Protein AF-A0A1G1W5C3-F1 (afdb_monomer_lite)

Organism: NCBI:txid1802593

Radius of gyration: 33.9 Å; chains: 1; bounding box: 54×26×103 Å

pLDDT: mean 80.67, std 15.62, range [44.25, 98.44]

Secondary structure (DSSP, 8-state):
--HHHHHHHHHHHHHHHHH----------HHHHHHHHHHHHHHHHHHHHHHHHTHHHHHHHHHHHHGGGSHHHHSSS--

Foldseek 3Di:
DDPVVVVVVVVVVVVVVVVPDDPDPPCPPVVNVVVVVVVVVCCVVVVVVVCVVCVVVVVVVVVVVPPPPPPVVVVVPPD

Structure (mmC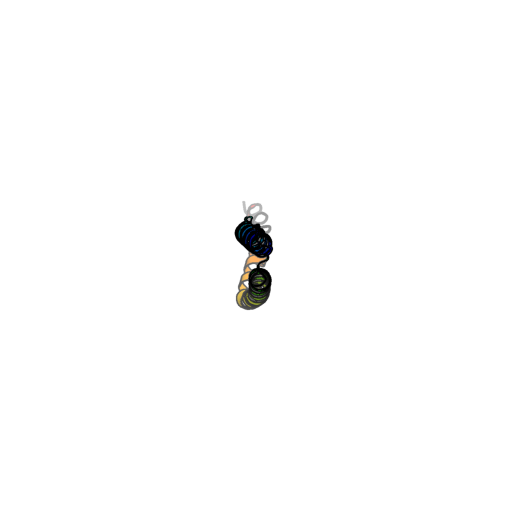IF, N/CA/C/O backbone):
data_AF-A0A1G1W5C3-F1
#
_entry.id   AF-A0A1G1W5C3-F1
#
loop_
_atom_site.group_PDB
_atom_site.id
_atom_site.type_symbol
_atom_site.label_atom_id
_atom_site.label_alt_id
_atom_site.label_comp_id
_atom_site.label_asym_id
_atom_site.label_entity_id
_atom_site.label_seq_id
_atom_site.pdbx_PDB_ins_code
_atom_site.Cartn_x
_atom_site.Cartn_y
_atom_site.Cartn_z
_atom_site.occupancy
_atom_site.B_iso_or_equiv
_atom_site.auth_seq_id
_atom_site.auth_comp_id
_atom_site.auth_asym_id
_atom_site.auth_atom_id
_atom_site.pdbx_PDB_model_num
ATOM 1 N N . MET A 1 1 ? 36.424 -2.490 -50.644 1.00 54.81 1 MET A N 1
ATOM 2 C CA . MET A 1 1 ? 35.556 -2.771 -49.479 1.00 54.81 1 MET A CA 1
ATOM 3 C C . MET A 1 1 ? 34.230 -3.253 -50.017 1.00 54.81 1 MET A C 1
ATOM 5 O O . MET A 1 1 ? 33.685 -2.621 -50.915 1.00 54.81 1 MET A O 1
ATOM 9 N N . ARG A 1 2 ? 33.789 -4.435 -49.600 1.00 73.75 2 ARG A N 1
ATOM 10 C CA . ARG A 1 2 ? 32.613 -5.089 -50.165 1.00 73.75 2 ARG A CA 1
ATOM 11 C C . ARG A 1 2 ? 31.403 -4.410 -49.528 1.00 73.75 2 ARG A C 1
ATOM 13 O O . ARG A 1 2 ? 31.357 -4.222 -48.325 1.00 73.75 2 ARG A O 1
ATOM 20 N N . ASN A 1 3 ? 30.415 -4.036 -50.320 1.00 68.88 3 ASN A N 1
ATOM 21 C CA . ASN A 1 3 ? 29.149 -3.419 -49.898 1.00 68.88 3 ASN A CA 1
ATOM 22 C C . ASN A 1 3 ? 28.448 -4.110 -48.699 1.00 68.88 3 ASN A C 1
ATOM 24 O O . ASN A 1 3 ? 27.701 -3.464 -47.972 1.00 68.88 3 ASN A O 1
ATOM 28 N N . LYS A 1 4 ? 28.743 -5.389 -48.435 1.00 73.00 4 LYS A N 1
ATOM 29 C CA . LYS A 1 4 ? 28.275 -6.142 -47.257 1.00 73.00 4 LYS A CA 1
ATOM 30 C C . LYS A 1 4 ? 28.939 -5.725 -45.934 1.00 73.00 4 LYS A C 1
ATOM 32 O O . LYS A 1 4 ? 28.356 -5.939 -44.880 1.00 73.00 4 LYS A O 1
ATOM 37 N N . ASP A 1 5 ? 30.123 -5.123 -45.983 1.00 79.81 5 ASP A N 1
ATOM 38 C CA . ASP A 1 5 ? 30.913 -4.772 -44.799 1.00 79.81 5 ASP A CA 1
ATOM 39 C C . ASP A 1 5 ? 30.245 -3.614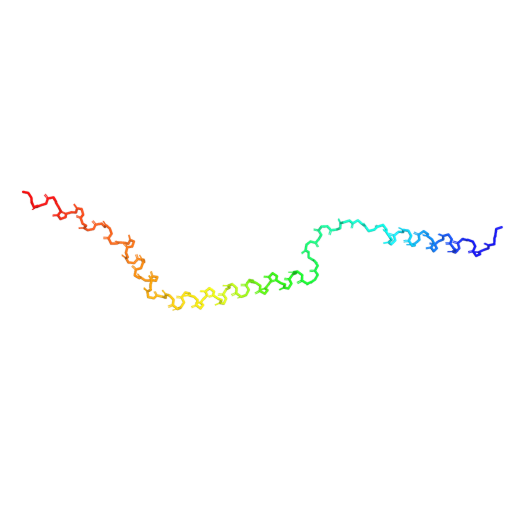 -44.023 1.00 79.81 5 ASP A C 1
ATOM 41 O O . ASP A 1 5 ? 30.189 -3.642 -42.797 1.00 79.81 5 ASP A O 1
ATOM 45 N N . TYR A 1 6 ? 29.627 -2.656 -44.728 1.00 84.69 6 TYR A N 1
ATOM 46 C CA . TYR A 1 6 ? 28.841 -1.572 -44.118 1.00 84.69 6 TYR A CA 1
ATOM 47 C C . TYR A 1 6 ? 27.571 -2.073 -43.433 1.00 84.69 6 TYR A C 1
ATOM 49 O O . TYR A 1 6 ? 27.205 -1.562 -42.379 1.00 84.69 6 TYR A O 1
ATOM 57 N N . LEU A 1 7 ? 26.917 -3.084 -44.013 1.00 85.62 7 LEU A N 1
ATOM 58 C CA . LEU A 1 7 ? 25.727 -3.686 -43.423 1.00 85.62 7 LEU A CA 1
ATOM 59 C C . LEU A 1 7 ? 26.083 -4.388 -42.109 1.00 85.62 7 LEU A C 1
ATOM 61 O O . LEU A 1 7 ? 25.414 -4.170 -41.109 1.00 85.62 7 LEU A O 1
ATOM 65 N N . SER A 1 8 ? 27.191 -5.133 -42.083 1.00 86.94 8 SER A N 1
ATOM 66 C CA . SER A 1 8 ? 27.699 -5.769 -40.863 1.00 86.94 8 SER A CA 1
ATOM 67 C C . SER A 1 8 ? 28.085 -4.752 -39.786 1.00 86.94 8 SER A C 1
ATOM 69 O O . SER A 1 8 ? 27.757 -4.946 -38.619 1.00 86.94 8 SER A O 1
ATOM 71 N N . ILE A 1 9 ? 28.747 -3.652 -40.165 1.00 91.44 9 ILE A N 1
ATOM 72 C CA . ILE A 1 9 ? 29.093 -2.563 -39.239 1.00 91.44 9 ILE A CA 1
ATOM 73 C C . ILE A 1 9 ? 27.823 -1.905 -38.689 1.00 91.44 9 ILE A C 1
ATOM 75 O O . ILE A 1 9 ? 27.721 -1.684 -37.487 1.00 91.44 9 ILE A O 1
ATOM 79 N N . PHE A 1 10 ? 26.828 -1.649 -39.539 1.00 91.69 10 PHE A N 1
ATOM 80 C CA . PHE A 1 10 ? 25.542 -1.096 -39.125 1.00 91.69 10 PHE A CA 1
ATOM 81 C C . PHE A 1 10 ? 24.805 -2.027 -38.153 1.00 91.69 10 PHE A C 1
ATOM 83 O O . PHE A 1 10 ? 24.336 -1.578 -37.109 1.00 91.69 10 PHE A O 1
ATOM 90 N N . THR A 1 11 ? 24.763 -3.332 -38.440 1.00 90.44 11 THR A N 1
ATOM 91 C CA . THR A 1 11 ? 24.177 -4.335 -37.541 1.00 90.44 11 THR A CA 1
ATOM 92 C C . THR A 1 11 ? 24.917 -4.403 -36.205 1.00 90.44 11 THR A C 1
ATOM 94 O O . THR A 1 11 ? 24.277 -4.478 -35.160 1.00 90.44 11 THR A O 1
ATOM 97 N N . LEU A 1 12 ? 26.251 -4.329 -36.217 1.00 92.19 12 LEU A N 1
ATOM 98 C CA . LEU A 1 12 ? 27.068 -4.335 -35.004 1.00 92.19 12 LEU A CA 1
ATOM 99 C C . LEU A 1 12 ? 26.823 -3.085 -34.146 1.00 92.19 12 LEU A C 1
ATOM 101 O O . LEU A 1 12 ? 26.666 -3.196 -32.933 1.00 92.19 12 LEU A O 1
ATOM 105 N N . ILE A 1 13 ? 26.738 -1.907 -34.771 1.00 91.69 13 ILE A N 1
ATOM 106 C CA . ILE A 1 13 ? 26.422 -0.643 -34.092 1.00 91.69 13 ILE A CA 1
ATOM 107 C C . ILE A 1 13 ? 25.015 -0.695 -33.489 1.00 91.69 13 ILE A C 1
ATOM 109 O O . ILE A 1 13 ? 24.829 -0.309 -32.338 1.00 91.69 13 ILE A O 1
ATOM 113 N N . LEU A 1 14 ? 24.033 -1.214 -34.231 1.00 89.88 14 LEU A N 1
ATOM 114 C CA . LEU A 1 14 ? 22.663 -1.360 -33.742 1.00 89.88 14 LEU A CA 1
ATOM 115 C C . LEU A 1 14 ? 22.587 -2.325 -32.550 1.00 89.88 14 LEU A C 1
ATOM 117 O O . LEU A 1 14 ? 21.913 -2.029 -31.566 1.00 89.88 14 LEU A O 1
ATOM 121 N N . ALA A 1 15 ? 23.322 -3.439 -32.601 1.00 89.56 15 ALA A N 1
ATOM 122 C CA . ALA A 1 15 ? 23.423 -4.373 -31.485 1.00 89.56 15 ALA A CA 1
ATOM 123 C C . ALA A 1 15 ? 24.032 -3.699 -30.244 1.00 89.56 15 ALA A C 1
ATOM 125 O O . ALA A 1 15 ? 23.450 -3.762 -29.163 1.00 89.56 15 ALA A O 1
ATOM 126 N N . LEU A 1 16 ? 25.151 -2.985 -30.401 1.00 88.44 16 LEU A N 1
ATOM 127 C CA . LEU A 1 16 ? 25.812 -2.257 -29.310 1.00 88.44 16 LEU A CA 1
ATOM 128 C C . LEU A 1 16 ? 24.911 -1.180 -28.682 1.00 88.44 16 LEU A C 1
ATOM 130 O O . LEU A 1 16 ? 24.957 -0.987 -27.469 1.00 88.44 16 LEU A O 1
ATOM 134 N N . LEU A 1 17 ? 24.066 -0.515 -29.476 1.00 85.50 17 LEU A N 1
ATOM 135 C CA . LEU A 1 17 ? 23.085 0.458 -28.984 1.00 85.50 17 LEU A CA 1
ATOM 136 C C . LEU A 1 17 ? 21.982 -0.193 -28.136 1.00 85.50 17 LEU A C 1
ATOM 138 O O . LEU A 1 17 ? 21.623 0.358 -27.100 1.00 85.50 17 LEU A O 1
ATOM 142 N N . ILE A 1 18 ? 21.475 -1.366 -28.531 1.00 81.88 18 ILE A N 1
ATOM 143 C CA . ILE A 1 18 ? 20.440 -2.099 -27.775 1.00 81.88 18 ILE A CA 1
ATOM 144 C C . ILE A 1 18 ? 20.999 -2.639 -26.451 1.00 81.88 18 ILE A C 1
ATOM 146 O O . ILE A 1 18 ? 20.309 -2.627 -25.437 1.00 81.88 18 ILE A O 1
ATOM 150 N N . LEU A 1 19 ? 22.259 -3.079 -26.447 1.00 81.88 19 LEU A N 1
ATOM 151 C CA . LEU A 1 19 ? 22.968 -3.529 -25.244 1.00 81.88 19 LEU A CA 1
ATOM 152 C C . LEU A 1 19 ? 23.326 -2.377 -24.286 1.00 81.88 19 LEU A C 1
ATOM 154 O O . LEU A 1 19 ? 23.653 -2.622 -23.128 1.00 81.88 19 LEU A O 1
ATOM 158 N N . SER A 1 20 ? 23.245 -1.122 -24.739 1.00 77.12 20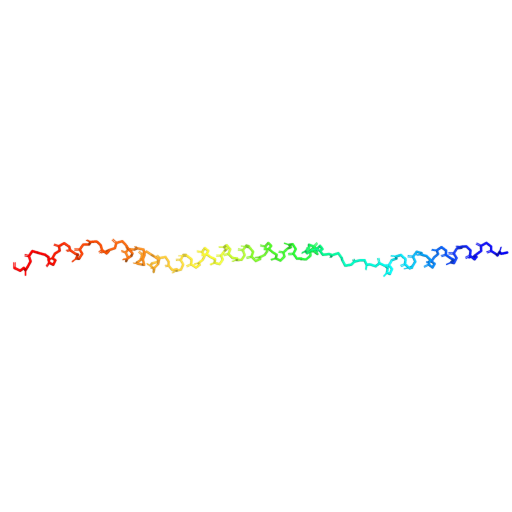 SER A N 1
ATOM 159 C CA . SER A 1 20 ? 23.497 0.071 -23.928 1.00 77.12 20 SER A CA 1
ATOM 160 C C . SER A 1 20 ? 22.227 0.527 -23.197 1.00 77.12 20 SER A C 1
ATOM 162 O O . SER A 1 20 ? 21.753 1.654 -23.350 1.00 77.12 20 SER A O 1
ATOM 164 N N . THR A 1 21 ? 21.631 -0.358 -22.396 1.00 67.50 21 THR A N 1
ATOM 165 C CA . THR A 1 21 ? 20.490 -0.001 -21.544 1.00 67.50 21 THR A CA 1
ATOM 166 C C . THR A 1 21 ? 20.973 0.805 -20.339 1.00 67.50 21 THR A C 1
ATOM 168 O O . THR A 1 21 ? 21.739 0.303 -19.517 1.00 67.50 21 THR A O 1
ATOM 171 N N . LYS A 1 22 ? 20.519 2.056 -20.207 1.00 68.75 22 LYS A N 1
ATOM 172 C CA . LYS A 1 22 ? 20.658 2.819 -18.958 1.00 68.75 22 LYS A CA 1
ATOM 173 C C . LYS A 1 22 ? 19.628 2.333 -17.938 1.00 68.75 22 LYS A C 1
ATOM 175 O O . LYS A 1 22 ? 18.491 2.062 -18.312 1.00 68.75 22 LYS A O 1
ATOM 180 N N . GLU A 1 23 ? 20.014 2.286 -16.664 1.00 62.56 23 GLU A N 1
ATOM 181 C CA . GLU A 1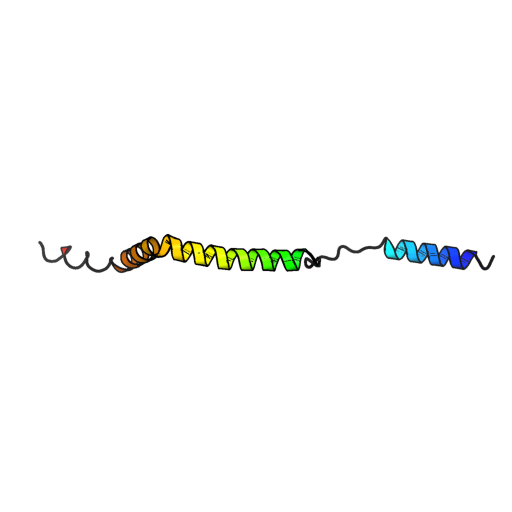 23 ? 19.115 2.056 -15.524 1.00 62.56 23 GLU A CA 1
ATOM 182 C C . GLU A 1 23 ? 17.996 3.113 -15.531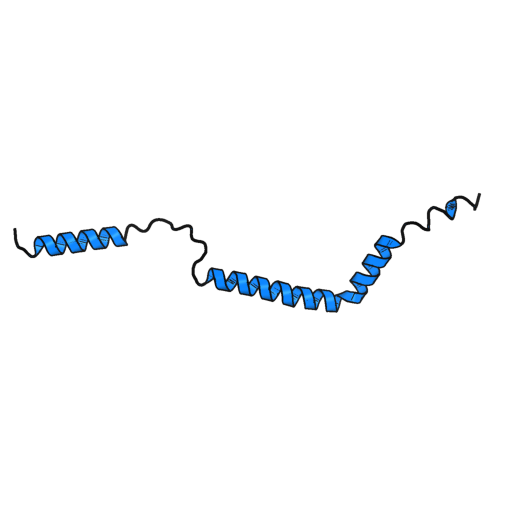 1.00 62.56 23 GLU A C 1
ATOM 184 O O . GLU A 1 23 ? 18.181 4.255 -15.100 1.00 62.56 23 GLU A O 1
ATOM 189 N N . ALA A 1 24 ? 16.835 2.768 -16.082 1.00 63.22 24 ALA A N 1
ATOM 190 C CA . ALA A 1 24 ? 15.653 3.603 -15.989 1.00 63.22 24 ALA A CA 1
ATOM 191 C C . ALA A 1 24 ? 15.022 3.366 -14.612 1.00 63.22 24 ALA A C 1
ATOM 193 O O . ALA A 1 24 ? 14.348 2.364 -14.399 1.00 63.22 24 ALA A O 1
ATOM 194 N N . TYR A 1 25 ? 15.190 4.313 -13.685 1.00 60.12 25 TYR A N 1
ATOM 195 C CA . TYR A 1 25 ? 14.494 4.355 -12.386 1.00 60.12 25 TYR A CA 1
ATOM 196 C C . TYR A 1 25 ? 12.986 4.659 -12.527 1.00 60.12 25 TYR A C 1
ATOM 198 O O . TYR A 1 25 ? 12.377 5.330 -11.693 1.00 60.12 25 TYR A O 1
ATOM 206 N N . ALA A 1 26 ? 12.356 4.196 -13.605 1.00 61.31 26 ALA A N 1
ATOM 207 C CA . ALA A 1 26 ? 10.922 4.280 -13.790 1.00 61.31 26 ALA A CA 1
ATOM 208 C C . ALA A 1 26 ? 10.276 3.136 -12.997 1.00 61.31 26 ALA A C 1
ATOM 210 O O . ALA A 1 26 ? 10.059 2.047 -13.512 1.00 61.31 26 ALA A O 1
ATOM 211 N N . TYR A 1 27 ? 9.938 3.405 -11.734 1.00 57.25 27 TYR A N 1
ATOM 212 C CA . TYR A 1 27 ? 9.229 2.511 -10.795 1.00 57.25 27 TYR A CA 1
ATOM 213 C C . TYR A 1 27 ? 7.812 2.090 -11.263 1.00 57.25 27 TYR A C 1
ATOM 215 O O . TYR A 1 27 ? 7.041 1.476 -10.529 1.00 57.25 27 TYR A O 1
ATOM 223 N N . LEU A 1 28 ? 7.459 2.441 -12.498 1.00 58.38 28 LEU A N 1
ATOM 224 C CA . LEU A 1 28 ? 6.219 2.136 -13.192 1.00 58.38 28 LEU A CA 1
ATOM 225 C C . LEU A 1 28 ? 6.505 1.124 -14.303 1.00 58.38 28 LEU A C 1
ATOM 227 O O . LEU A 1 28 ? 6.187 1.345 -15.469 1.00 58.38 28 LEU A O 1
ATOM 231 N N . ASP A 1 29 ? 7.108 -0.003 -13.933 1.00 67.38 29 ASP A N 1
ATOM 232 C CA . ASP A 1 29 ? 6.902 -1.230 -14.696 1.00 67.38 29 ASP A CA 1
ATOM 233 C C . ASP A 1 29 ? 5.368 -1.448 -14.765 1.00 67.38 29 ASP A C 1
ATOM 235 O O . ASP A 1 29 ? 4.706 -1.286 -13.728 1.00 67.38 29 ASP A O 1
ATOM 239 N N . PRO A 1 30 ? 4.738 -1.731 -15.924 1.00 63.31 30 PRO A N 1
ATOM 240 C CA . PRO A 1 30 ? 3.279 -1.888 -16.047 1.00 63.31 30 PRO A CA 1
ATOM 241 C C . PRO A 1 30 ? 2.634 -2.812 -14.993 1.00 63.31 30 PRO A C 1
ATOM 243 O O . PRO A 1 30 ? 1.463 -2.634 -14.646 1.00 63.31 30 PRO A O 1
ATOM 246 N N . GLY A 1 31 ? 3.394 -3.756 -14.423 1.00 68.56 31 GLY A N 1
ATOM 247 C CA . GLY A 1 31 ? 2.962 -4.584 -13.291 1.00 68.56 31 GLY A CA 1
ATOM 248 C C . GLY A 1 31 ? 2.869 -3.844 -11.945 1.00 68.56 31 GLY A C 1
ATOM 249 O O . GLY A 1 31 ? 1.920 -4.059 -11.188 1.00 68.56 31 GLY A O 1
ATOM 250 N N . THR A 1 32 ? 3.794 -2.928 -11.649 1.00 72.88 32 THR A N 1
ATOM 251 C CA . THR A 1 32 ? 3.868 -2.214 -10.360 1.00 72.88 32 THR A CA 1
ATOM 252 C C . THR A 1 32 ? 2.720 -1.223 -10.185 1.00 72.88 32 THR A C 1
ATOM 254 O O . THR A 1 32 ? 2.163 -1.108 -9.092 1.00 72.88 32 THR A O 1
ATOM 257 N N . GLY A 1 33 ? 2.292 -0.560 -11.266 1.00 78.44 33 GLY A N 1
ATOM 258 C CA . GLY A 1 33 ? 1.129 0.333 -11.231 1.00 78.44 33 GLY A CA 1
ATOM 259 C C . GLY A 1 33 ? -0.155 -0.387 -10.796 1.00 78.44 33 GLY A C 1
ATOM 260 O O . GLY A 1 33 ? -0.898 0.115 -9.952 1.00 78.44 33 GLY A O 1
ATOM 261 N N . SER A 1 34 ? -0.376 -1.607 -11.297 1.00 86.25 34 SER A N 1
ATOM 262 C CA . SER A 1 34 ? -1.526 -2.441 -10.916 1.00 86.25 34 SER A CA 1
ATOM 263 C C . SER A 1 34 ? -1.445 -2.911 -9.461 1.00 86.25 34 SER A C 1
ATOM 265 O O . SER A 1 34 ? -2.454 -2.920 -8.758 1.00 86.25 34 SER A O 1
ATOM 267 N N . TYR A 1 35 ? -0.246 -3.252 -8.985 1.00 88.56 35 TYR A N 1
ATOM 268 C CA . TYR A 1 35 ? -0.024 -3.705 -7.611 1.00 88.56 35 TYR A CA 1
ATOM 269 C C . TYR A 1 35 ? -0.327 -2.614 -6.570 1.00 88.56 35 TYR A C 1
ATOM 271 O O . TYR A 1 35 ? -0.970 -2.879 -5.553 1.00 88.56 35 TYR A O 1
ATOM 279 N N . ILE A 1 36 ? 0.051 -1.361 -6.850 1.00 90.31 36 ILE A N 1
ATOM 280 C CA . ILE A 1 36 ? -0.270 -0.214 -5.984 1.00 90.31 36 ILE A CA 1
ATOM 281 C C . ILE A 1 36 ? -1.788 -0.033 -5.867 1.00 90.31 36 ILE A C 1
ATOM 283 O O . ILE A 1 36 ? -2.308 0.135 -4.762 1.00 90.31 36 ILE A O 1
ATOM 287 N N . LEU A 1 37 ? -2.510 -0.114 -6.988 1.00 91.75 37 LEU A N 1
ATOM 288 C CA . LEU A 1 37 ? -3.971 -0.015 -6.988 1.00 91.75 37 LEU A CA 1
ATOM 289 C C . LEU A 1 37 ? -4.621 -1.174 -6.221 1.00 91.75 37 LEU A C 1
ATOM 291 O O . LEU A 1 37 ? -5.562 -0.949 -5.463 1.00 91.75 37 LEU A O 1
ATOM 295 N N . GLN A 1 38 ? -4.100 -2.395 -6.358 1.00 93.69 38 GLN A N 1
ATOM 296 C CA . GLN A 1 38 ? -4.582 -3.559 -5.608 1.00 93.69 38 GLN A CA 1
ATOM 297 C C . GLN A 1 38 ? -4.410 -3.383 -4.097 1.00 93.69 38 GLN A C 1
ATOM 299 O O . GLN A 1 38 ? -5.369 -3.592 -3.355 1.00 93.69 38 GLN A O 1
ATOM 304 N N . ILE A 1 39 ? -3.230 -2.954 -3.634 1.00 96.12 39 ILE A N 1
ATOM 305 C CA . ILE A 1 39 ? -2.983 -2.684 -2.209 1.00 96.12 39 ILE A CA 1
ATOM 306 C C . ILE A 1 39 ? -3.898 -1.571 -1.704 1.00 96.12 39 ILE A C 1
ATOM 308 O O . ILE A 1 39 ? -4.453 -1.685 -0.612 1.00 96.12 39 ILE A O 1
ATOM 312 N N . LEU A 1 40 ? -4.091 -0.512 -2.492 1.00 97.00 40 LEU A N 1
ATOM 313 C CA . LEU A 1 40 ? -4.963 0.596 -2.117 1.00 97.00 40 LEU A CA 1
ATOM 314 C C . LEU A 1 40 ? -6.413 0.127 -1.932 1.00 97.00 40 LEU A C 1
ATOM 316 O O . LEU A 1 40 ? -7.030 0.410 -0.905 1.00 97.00 40 LEU A O 1
ATOM 320 N N . ILE A 1 41 ? -6.942 -0.637 -2.891 1.00 97.88 41 ILE A N 1
ATOM 321 C CA . ILE A 1 41 ? -8.300 -1.189 -2.825 1.00 97.88 41 ILE A CA 1
ATOM 322 C C . ILE A 1 41 ? -8.429 -2.163 -1.649 1.00 97.88 41 ILE A C 1
ATOM 324 O O . ILE A 1 41 ? -9.377 -2.059 -0.870 1.00 97.88 41 ILE A O 1
ATOM 328 N N . ALA A 1 42 ? -7.468 -3.074 -1.477 1.00 97.88 42 ALA A N 1
ATOM 329 C CA . ALA A 1 42 ? -7.449 -4.020 -0.366 1.00 97.88 42 ALA A CA 1
ATOM 330 C C . ALA A 1 42 ? -7.396 -3.305 0.994 1.00 97.88 42 ALA A C 1
ATOM 332 O O . ALA A 1 42 ? -8.113 -3.689 1.917 1.00 97.88 42 ALA A O 1
ATOM 333 N N . GLY A 1 43 ? -6.609 -2.233 1.108 1.00 98.12 43 GLY A N 1
ATOM 334 C CA . GLY A 1 43 ? -6.515 -1.407 2.308 1.00 98.12 43 GLY A CA 1
ATOM 335 C C . GLY A 1 43 ? -7.825 -0.694 2.637 1.00 98.12 43 GLY A C 1
ATOM 336 O O . GLY A 1 43 ? -8.259 -0.719 3.787 1.00 98.12 43 GLY A O 1
ATOM 337 N N . ILE A 1 44 ? -8.498 -0.115 1.637 1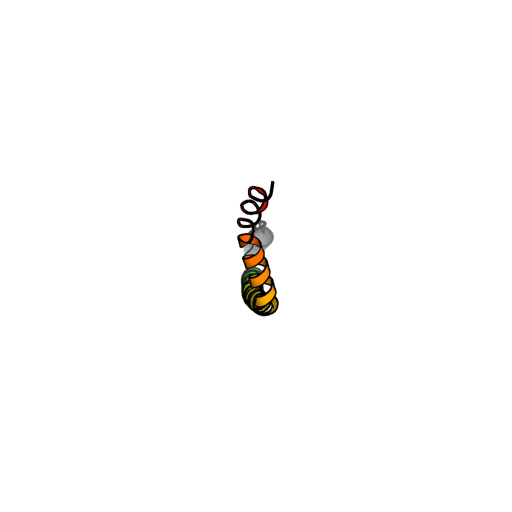.00 98.44 44 ILE A N 1
ATOM 338 C CA . ILE A 1 44 ? -9.803 0.534 1.828 1.00 98.44 44 ILE A CA 1
ATOM 339 C C . ILE A 1 44 ? -10.849 -0.497 2.259 1.00 98.44 44 ILE A C 1
ATOM 341 O O . ILE A 1 44 ? -11.508 -0.315 3.281 1.00 98.44 44 ILE A O 1
ATOM 345 N N . LEU A 1 45 ? -10.991 -1.597 1.516 1.00 98.44 45 LEU A N 1
ATOM 346 C CA . LEU A 1 45 ? -11.987 -2.627 1.816 1.00 98.44 45 LEU A CA 1
ATOM 347 C C . LEU A 1 45 ? -11.726 -3.288 3.175 1.00 98.44 45 LEU A C 1
ATOM 349 O O . LEU A 1 45 ? -12.639 -3.389 3.996 1.00 98.44 45 LEU A O 1
ATOM 353 N N . GLY A 1 46 ? -10.479 -3.678 3.445 1.00 98.06 46 GLY A N 1
ATOM 354 C CA . GLY A 1 46 ? -10.068 -4.248 4.725 1.00 98.06 46 GLY A CA 1
ATOM 355 C C . GLY A 1 46 ? -10.270 -3.273 5.884 1.00 98.06 46 GLY A C 1
ATOM 356 O O . GLY A 1 46 ? -10.798 -3.659 6.926 1.00 98.06 46 GLY A O 1
ATOM 357 N N . GLY A 1 47 ? -9.941 -1.994 5.688 1.00 97.94 47 GLY A N 1
ATOM 358 C CA . GLY A 1 47 ? -10.165 -0.932 6.666 1.00 97.94 47 GLY A CA 1
ATOM 359 C C . GLY A 1 47 ? -11.645 -0.728 6.987 1.00 97.94 47 GLY A C 1
ATOM 360 O O . GLY A 1 47 ? -12.019 -0.672 8.156 1.00 97.94 47 GLY A O 1
ATOM 361 N N . LEU A 1 48 ? -12.513 -0.688 5.973 1.00 97.94 48 LEU A N 1
ATOM 362 C CA . LEU A 1 48 ? -13.962 -0.566 6.161 1.00 97.94 48 LEU A CA 1
ATOM 363 C C . LEU A 1 48 ? -14.543 -1.760 6.928 1.00 97.94 48 LEU A C 1
ATOM 365 O O . LEU A 1 48 ? -15.344 -1.576 7.848 1.00 97.94 48 LEU A O 1
ATOM 369 N N . VAL A 1 49 ? -14.120 -2.979 6.585 1.00 97.81 49 VAL A N 1
ATOM 370 C CA . VAL A 1 49 ? -14.531 -4.195 7.300 1.00 97.81 49 VAL A CA 1
ATOM 371 C C . VAL A 1 49 ? -14.043 -4.165 8.746 1.00 97.81 49 VAL A C 1
ATOM 373 O O . VAL A 1 49 ? -14.829 -4.442 9.649 1.00 97.81 49 VAL A O 1
ATOM 376 N N . ALA A 1 50 ? -12.791 -3.772 8.988 1.00 97.12 50 ALA A N 1
ATOM 377 C CA . ALA A 1 50 ? -12.243 -3.642 10.332 1.00 97.12 50 ALA A CA 1
ATOM 378 C C . ALA A 1 50 ? -13.019 -2.604 11.158 1.00 97.12 50 ALA A C 1
ATOM 380 O O . ALA A 1 50 ? -13.457 -2.907 12.266 1.00 97.12 50 ALA A O 1
ATOM 381 N N . ILE A 1 51 ? -13.281 -1.412 10.614 1.00 96.81 51 ILE A N 1
ATOM 382 C CA . ILE A 1 51 ? -14.084 -0.379 11.288 1.00 96.81 51 ILE A CA 1
ATOM 383 C C . ILE A 1 51 ? -15.471 -0.921 11.643 1.00 96.81 51 ILE A C 1
ATOM 385 O O . ILE A 1 51 ? -15.940 -0.729 12.767 1.00 96.81 51 ILE A O 1
ATOM 389 N N . ARG A 1 52 ? -16.121 -1.631 10.714 1.00 95.88 52 ARG A N 1
ATOM 390 C CA . ARG A 1 52 ? -17.429 -2.247 10.955 1.00 95.88 52 ARG A CA 1
ATOM 391 C C . ARG A 1 52 ? -17.363 -3.316 12.048 1.00 95.88 52 ARG A C 1
ATOM 393 O O . ARG A 1 52 ? -18.228 -3.331 12.920 1.00 95.88 52 ARG A O 1
ATOM 400 N N . ALA A 1 53 ? -16.351 -4.182 12.025 1.00 96.56 53 ALA A N 1
ATOM 401 C CA . ALA A 1 53 ? -16.163 -5.246 13.009 1.00 96.56 53 ALA A CA 1
ATOM 402 C C . ALA A 1 53 ? -15.875 -4.692 14.414 1.00 96.56 53 ALA A C 1
ATOM 404 O O . ALA A 1 53 ? -16.409 -5.186 15.406 1.00 96.56 53 ALA A O 1
ATOM 405 N N . PHE A 1 54 ? -15.083 -3.623 14.509 1.00 96.19 54 PHE A N 1
ATOM 406 C CA . PHE A 1 54 ? -14.673 -3.021 15.777 1.00 96.19 54 PHE A CA 1
ATOM 407 C C . PHE A 1 54 ? -15.529 -1.824 16.209 1.00 96.19 54 PHE A C 1
ATOM 409 O O . PHE A 1 54 ? -15.187 -1.167 17.193 1.00 96.19 54 PHE A O 1
ATOM 416 N N . TRP A 1 55 ? -16.661 -1.554 15.551 1.00 95.81 55 TRP A N 1
ATOM 417 C CA . TRP A 1 55 ? -17.475 -0.356 15.792 1.00 95.81 55 TRP A CA 1
ATOM 418 C C . TRP A 1 55 ? -17.832 -0.141 17.271 1.00 95.81 55 TRP A C 1
ATOM 420 O O . TRP A 1 55 ? -17.748 0.981 17.769 1.00 95.81 55 TRP A O 1
ATOM 430 N N . SER A 1 56 ? -18.165 -1.206 18.012 1.00 92.69 56 SER A N 1
ATOM 431 C CA . SER A 1 56 ? -18.460 -1.102 19.452 1.00 92.69 56 SER A CA 1
ATOM 432 C C . SER A 1 56 ? -17.242 -0.655 20.265 1.00 92.69 56 SER A C 1
ATOM 434 O O . SER A 1 56 ? -17.335 0.292 21.043 1.00 92.69 56 SER A O 1
ATOM 436 N N . ASN A 1 57 ? -16.086 -1.280 20.033 1.00 94.38 57 ASN A N 1
ATOM 437 C CA . ASN A 1 57 ? -14.832 -0.946 20.711 1.00 94.38 57 ASN A CA 1
ATOM 438 C C . ASN A 1 57 ? -14.398 0.492 20.402 1.00 94.38 57 ASN A C 1
ATOM 440 O O . ASN A 1 57 ? -14.001 1.223 21.305 1.00 94.38 57 ASN A O 1
ATOM 444 N N . ILE A 1 58 ? -14.546 0.924 19.144 1.00 94.31 58 ILE A N 1
ATOM 445 C CA . ILE A 1 58 ? -14.269 2.302 18.718 1.00 94.31 58 ILE A CA 1
ATOM 446 C C . ILE A 1 58 ? -15.170 3.278 19.482 1.00 94.31 58 ILE A C 1
ATOM 448 O O . ILE A 1 58 ? -14.685 4.259 20.042 1.00 94.31 58 ILE A O 1
ATOM 452 N N . ARG A 1 59 ? -16.479 3.007 19.566 1.00 93.56 59 ARG A N 1
ATOM 453 C CA . ARG A 1 59 ? -17.421 3.872 20.296 1.00 93.56 59 ARG A CA 1
ATOM 454 C C . ARG A 1 59 ? -17.076 3.979 21.774 1.00 93.56 59 ARG A C 1
ATOM 456 O O . ARG A 1 59 ? -17.173 5.068 22.336 1.00 93.56 59 ARG A O 1
ATOM 463 N N . ASP A 1 60 ? -16.696 2.879 22.409 1.00 93.69 60 ASP A N 1
ATOM 464 C CA . ASP A 1 60 ? -16.395 2.873 23.839 1.00 93.69 60 ASP A CA 1
ATOM 465 C C . ASP A 1 60 ? -15.034 3.504 24.146 1.00 93.69 60 ASP A C 1
ATOM 467 O O . ASP A 1 60 ? -14.924 4.264 25.111 1.00 93.69 60 ASP A O 1
ATOM 471 N N . PHE A 1 61 ? -14.047 3.317 23.269 1.00 93.00 61 PHE A N 1
ATOM 472 C CA . PHE A 1 61 ? -12.785 4.051 23.298 1.00 93.00 61 PHE A CA 1
ATOM 473 C C . PHE A 1 61 ? -13.019 5.565 23.195 1.00 93.00 61 PHE A C 1
ATOM 475 O O . PHE A 1 61 ? -12.582 6.319 24.065 1.00 93.00 61 PHE A O 1
ATOM 482 N N . VAL A 1 62 ? -13.800 6.013 22.205 1.00 93.75 62 VAL A N 1
ATOM 483 C CA . VAL A 1 62 ? -14.133 7.434 22.007 1.00 93.75 62 VAL A CA 1
ATOM 484 C C . VAL A 1 62 ? -14.878 8.006 23.218 1.00 93.75 62 VAL A C 1
ATOM 486 O O . VAL A 1 62 ? -14.503 9.057 23.733 1.00 93.75 62 VAL A O 1
ATOM 489 N N . LYS A 1 63 ? -15.884 7.304 23.754 1.00 90.62 63 LYS A N 1
ATOM 490 C CA . LYS A 1 63 ? -16.570 7.723 24.993 1.00 90.62 63 LYS A CA 1
ATOM 491 C C . LYS A 1 63 ? -15.615 7.811 26.188 1.00 90.62 63 LYS A C 1
ATOM 493 O O . LYS A 1 63 ? -15.802 8.667 27.052 1.00 90.62 63 LYS A O 1
ATOM 498 N N . GLY A 1 64 ? -14.633 6.915 26.266 1.00 89.19 64 GLY A N 1
ATOM 499 C CA . GLY A 1 64 ? -13.596 6.914 27.294 1.00 89.19 64 GLY A CA 1
ATOM 500 C C . GLY A 1 64 ? -12.709 8.157 27.235 1.00 89.19 64 GLY A C 1
ATOM 501 O O . GLY A 1 64 ? -12.417 8.734 28.283 1.00 89.19 64 GLY A O 1
ATOM 502 N N . LEU A 1 65 ? -12.366 8.621 26.028 1.00 88.44 65 LEU A N 1
ATOM 503 C CA . LEU A 1 65 ? -11.581 9.843 25.817 1.00 88.44 65 LEU A CA 1
ATOM 504 C C . LEU A 1 65 ? -12.302 11.102 26.329 1.00 88.44 65 LEU A C 1
ATOM 506 O O . LEU A 1 65 ? -11.670 11.958 26.941 1.00 88.44 65 LEU A O 1
ATOM 510 N N . PHE A 1 66 ? -13.627 11.187 26.170 1.00 85.56 66 PHE A N 1
ATOM 511 C CA . PHE A 1 66 ? -14.421 12.350 26.601 1.00 85.56 66 PHE A CA 1
ATOM 512 C C . PHE A 1 66 ? -14.899 12.307 28.066 1.00 85.56 66 PHE A C 1
ATOM 514 O O . PHE A 1 66 ? -15.484 13.268 28.561 1.00 85.56 66 PHE A O 1
ATOM 521 N N . LYS A 1 67 ? -14.675 11.214 28.808 1.00 74.25 67 LYS A N 1
ATOM 522 C CA . LYS A 1 67 ? -15.187 11.056 30.187 1.00 74.25 67 LYS A CA 1
ATOM 523 C C . LYS A 1 67 ? -14.334 11.723 31.278 1.00 74.25 67 LYS A C 1
ATOM 525 O O . LYS A 1 67 ? -14.706 11.654 32.454 1.00 74.25 67 LYS A O 1
ATOM 530 N N . LYS A 1 68 ? -13.204 12.356 30.941 1.00 58.84 68 LYS A N 1
ATOM 531 C CA . LYS A 1 68 ? -12.188 12.750 31.934 1.00 58.84 68 LYS A CA 1
ATOM 532 C C . LYS A 1 68 ? -12.483 14.037 32.726 1.00 58.84 68 LYS A C 1
ATOM 534 O O . LYS A 1 68 ? -11.817 14.263 33.730 1.00 58.84 68 LYS A O 1
ATOM 539 N N . ASP A 1 69 ? -13.538 14.792 32.413 1.00 61.62 69 ASP A N 1
ATOM 540 C CA . ASP A 1 69 ? -13.751 16.106 33.053 1.00 61.62 69 ASP A CA 1
ATOM 541 C C . ASP A 1 69 ? -14.651 16.125 34.303 1.00 61.62 69 ASP A C 1
ATOM 543 O O . ASP A 1 69 ? -14.620 17.084 35.072 1.00 61.62 69 ASP A O 1
ATOM 547 N N . LYS A 1 70 ? -15.413 15.063 34.611 1.00 57.31 70 LYS A N 1
ATOM 548 C CA . LYS A 1 70 ? -16.343 15.096 35.769 1.00 57.31 70 LYS A CA 1
ATOM 549 C C . LYS A 1 70 ? -15.776 14.610 37.108 1.00 57.31 70 LYS A C 1
ATOM 551 O O . LYS A 1 70 ? -16.437 14.786 38.132 1.00 57.31 70 LYS A O 1
ATOM 556 N N . LYS A 1 71 ? -14.572 14.024 37.159 1.00 55.44 71 LYS A N 1
ATOM 557 C CA . LYS A 1 71 ? -14.019 13.480 38.423 1.00 55.44 71 LYS A CA 1
ATOM 558 C C . LYS A 1 71 ? -13.244 14.506 39.265 1.00 55.44 71 LYS A C 1
ATOM 560 O O . LYS A 1 71 ? -13.083 14.288 40.464 1.00 55.44 71 LYS A O 1
ATOM 565 N N . SER A 1 72 ? -12.848 15.641 38.685 1.00 56.16 72 SER A N 1
ATOM 566 C CA . SER A 1 72 ? -12.108 16.701 39.392 1.00 56.16 72 SER A CA 1
ATOM 567 C C . SER A 1 72 ? -13.009 17.689 40.151 1.00 56.16 72 SER A C 1
ATOM 569 O O . SER A 1 72 ? -12.561 18.286 41.124 1.00 56.16 72 SER A O 1
ATOM 571 N N . ALA A 1 73 ? -14.295 17.806 39.794 1.00 57.41 73 ALA A N 1
ATOM 572 C CA . ALA A 1 73 ? -15.242 18.694 40.484 1.00 57.41 73 ALA A CA 1
ATOM 573 C C . ALA A 1 73 ? -15.859 18.088 41.765 1.00 57.41 73 ALA A C 1
ATOM 575 O O . ALA A 1 73 ? -16.228 18.822 42.676 1.00 57.41 73 ALA A O 1
ATOM 576 N N . ARG A 1 74 ? -15.943 16.752 41.892 1.00 55.34 74 ARG A N 1
ATOM 577 C CA . ARG A 1 74 ? -16.572 16.092 43.060 1.00 55.34 74 ARG A CA 1
ATOM 578 C C . ARG A 1 74 ? -15.616 15.867 44.240 1.00 55.34 74 ARG A C 1
ATOM 580 O O . ARG A 1 74 ? -16.078 15.700 45.361 1.00 55.34 74 ARG A O 1
ATOM 587 N N . LYS A 1 75 ? -14.294 15.903 44.024 1.00 54.78 75 LYS A N 1
ATOM 588 C CA . LYS A 1 75 ? -13.295 15.706 45.096 1.00 54.78 75 LYS A CA 1
ATOM 589 C C . LYS A 1 75 ? -13.033 16.970 45.939 1.00 54.78 75 LYS A C 1
ATOM 591 O O . LYS A 1 75 ? -12.336 16.877 46.941 1.00 54.78 75 LYS A O 1
ATOM 596 N N . LYS A 1 76 ? -13.583 18.134 45.556 1.00 56.59 76 LYS A N 1
ATOM 597 C CA . LYS A 1 76 ? -13.379 19.420 46.256 1.00 56.59 76 LYS A CA 1
ATOM 598 C C . LYS A 1 76 ? -14.484 19.781 47.270 1.00 56.59 76 LYS A C 1
ATOM 600 O O . LYS A 1 76 ? -14.218 20.583 48.148 1.00 56.59 76 LYS A O 1
ATOM 605 N N . ASN A 1 77 ? -15.663 19.149 47.202 1.00 59.78 77 ASN A N 1
ATOM 606 C CA . ASN A 1 77 ? -16.814 19.418 48.093 1.00 59.78 77 ASN A CA 1
ATOM 607 C C . ASN A 1 77 ? -17.026 18.356 49.194 1.00 59.78 77 ASN A C 1
ATOM 609 O O . ASN A 1 77 ? -18.096 18.297 49.788 1.00 59.78 77 ASN A O 1
ATOM 613 N N . GLY A 1 78 ? -16.052 17.471 49.418 1.00 58.84 78 GLY A N 1
ATOM 614 C CA . GLY A 1 78 ? -16.129 16.394 50.415 1.00 58.84 78 GLY A CA 1
ATOM 615 C C . GLY A 1 78 ? -15.048 16.472 51.494 1.00 58.84 78 GLY A C 1
ATOM 616 O O . GLY A 1 78 ? -14.619 15.426 51.972 1.00 58.84 78 GLY A O 1
ATOM 617 N N . LYS A 1 79 ? -14.556 17.676 51.802 1.00 44.25 79 LYS A N 1
ATOM 618 C CA . LYS A 1 79 ? -13.743 17.951 52.990 1.00 44.25 79 LYS A CA 1
ATOM 619 C C . LYS A 1 79 ? -14.533 18.837 53.933 1.00 44.25 79 LYS A C 1
ATOM 621 O O . LYS A 1 79 ? -15.184 19.763 53.404 1.00 44.25 79 LYS A O 1
#

Sequence (79 aa):
MRNKDYLSIFTLILALLILSTKEAYAYLDPGTGSYILQILIAGILGGLVAIRAFWSNIRDFVKGLFKKDKKSARKKNGK